Protein AF-A0A1F4SEE2-F1 (afdb_monomer)

Structure (mmCIF, N/CA/C/O backbone):
data_AF-A0A1F4SEE2-F1
#
_entry.id   AF-A0A1F4SEE2-F1
#
loop_
_atom_site.group_PDB
_atom_site.id
_atom_site.type_symbol
_atom_site.label_atom_id
_atom_site.label_alt_id
_atom_site.label_comp_id
_atom_site.label_asym_id
_atom_site.label_entity_id
_atom_site.label_seq_id
_atom_site.pdbx_PDB_ins_code
_atom_site.Cartn_x
_atom_site.Cartn_y
_atom_site.Cartn_z
_atom_site.occupancy
_atom_site.B_iso_or_equiv
_atom_site.auth_seq_id
_atom_site.auth_comp_id
_atom_site.auth_asym_id
_atom_site.auth_atom_id
_atom_site.pdbx_PDB_model_num
ATOM 1 N N . MET A 1 1 ? -10.181 34.507 42.746 1.00 51.28 1 MET A N 1
ATOM 2 C CA . MET A 1 1 ? -10.701 33.173 43.129 1.00 51.28 1 MET A CA 1
ATOM 3 C C . MET A 1 1 ? -12.190 33.157 42.815 1.00 51.28 1 MET A C 1
ATOM 5 O O . MET A 1 1 ? -12.851 34.118 43.182 1.00 51.28 1 MET A O 1
ATOM 9 N N . LYS A 1 2 ? -12.709 32.166 42.073 1.00 59.94 2 LYS A N 1
ATOM 10 C CA . LYS A 1 2 ? -14.164 32.065 41.842 1.00 59.94 2 LYS A CA 1
ATOM 11 C C . LYS A 1 2 ? -14.837 31.676 43.162 1.00 59.94 2 LYS A C 1
ATOM 13 O O . LYS A 1 2 ? -14.404 30.713 43.788 1.00 59.94 2 LYS A O 1
ATOM 18 N N . SER A 1 3 ? -15.834 32.447 43.588 1.00 60.50 3 SER A N 1
ATOM 19 C CA . SER A 1 3 ? -16.627 32.182 44.788 1.00 60.50 3 SER A CA 1
ATOM 20 C C . SER A 1 3 ? -17.433 30.895 44.609 1.00 60.50 3 SER A C 1
ATOM 22 O O . SER A 1 3 ? -18.128 30.717 43.611 1.00 60.50 3 SER A O 1
ATOM 24 N N . ILE A 1 4 ? -17.310 29.983 45.571 1.00 61.31 4 ILE A N 1
ATOM 25 C CA . ILE A 1 4 ? -18.105 28.755 45.637 1.00 61.31 4 ILE A CA 1
ATOM 26 C C . ILE A 1 4 ? -19.463 29.138 46.231 1.00 61.31 4 ILE A C 1
ATOM 28 O O . ILE A 1 4 ? -19.526 29.647 47.349 1.00 61.31 4 ILE A O 1
ATOM 32 N N . ALA A 1 5 ? -20.541 28.953 45.470 1.00 62.66 5 ALA A N 1
ATOM 33 C CA . ALA A 1 5 ? -21.893 29.113 45.990 1.00 62.66 5 ALA A CA 1
ATOM 34 C C . ALA A 1 5 ? -22.206 27.939 46.931 1.00 62.66 5 ALA A C 1
ATOM 36 O O . ALA A 1 5 ? -21.996 26.785 46.572 1.00 62.66 5 ALA A O 1
ATOM 37 N N . ILE A 1 6 ? -22.697 28.245 48.133 1.00 60.56 6 ILE A N 1
ATOM 38 C CA . ILE A 1 6 ? -22.902 27.288 49.238 1.00 60.56 6 ILE A CA 1
ATOM 39 C C . ILE A 1 6 ? -23.986 26.230 48.922 1.00 60.56 6 ILE A C 1
ATOM 41 O O . ILE A 1 6 ? -23.989 25.169 49.536 1.00 60.56 6 ILE A O 1
ATOM 45 N N . ASN A 1 7 ? -24.841 26.467 47.917 1.00 64.00 7 ASN A N 1
ATOM 46 C CA . ASN A 1 7 ? -25.983 25.611 47.569 1.00 64.00 7 ASN A CA 1
ATOM 47 C C . ASN A 1 7 ? -25.935 25.083 46.118 1.00 64.00 7 ASN A C 1
ATOM 49 O O . ASN A 1 7 ? -26.882 25.278 45.357 1.00 64.00 7 ASN A O 1
ATOM 53 N N . ASP A 1 8 ? -24.853 24.416 45.711 1.00 64.56 8 ASP A N 1
ATOM 54 C CA . ASP A 1 8 ? -24.855 23.641 44.460 1.00 64.56 8 ASP A CA 1
ATOM 55 C C . ASP A 1 8 ? -25.526 22.275 44.704 1.00 64.56 8 ASP A C 1
ATOM 57 O O . ASP A 1 8 ? -24.893 21.321 45.152 1.00 64.56 8 ASP A O 1
ATOM 61 N N . LEU A 1 9 ? -26.842 22.204 44.474 1.00 64.06 9 LEU A N 1
ATOM 62 C CA . LEU A 1 9 ? -27.698 21.033 44.733 1.00 64.06 9 LEU A CA 1
ATOM 63 C C . LEU A 1 9 ? -27.454 19.844 43.777 1.00 64.06 9 LEU A C 1
ATOM 65 O O . LEU A 1 9 ? -28.250 18.908 43.746 1.00 64.06 9 LEU A O 1
ATOM 69 N N . GLY A 1 10 ? -26.363 19.847 43.004 1.00 65.56 10 GLY A N 1
ATOM 70 C CA . GLY A 1 10 ? -25.960 18.689 42.203 1.00 65.56 10 GLY A CA 1
ATOM 71 C C . GLY A 1 10 ? -26.885 18.385 41.021 1.00 65.56 10 GLY A C 1
ATOM 72 O O . GLY A 1 10 ? -26.944 17.245 40.570 1.00 65.56 10 GLY A O 1
ATOM 73 N N . GLU A 1 11 ? -27.594 19.385 40.487 1.00 66.94 11 GLU A N 1
ATOM 74 C CA . GLU A 1 11 ? -28.495 19.207 39.333 1.00 66.94 11 GLU A CA 1
ATOM 75 C C . GLU A 1 11 ? -27.758 18.791 38.048 1.00 66.94 11 GLU A C 1
ATOM 77 O O . GLU A 1 11 ? -28.359 18.266 37.110 1.00 66.94 11 GLU A O 1
ATOM 82 N N . LYS A 1 12 ? -26.446 19.043 37.980 1.00 78.88 12 LYS A N 1
ATOM 83 C CA . LYS A 1 12 ? -25.608 18.750 36.817 1.00 78.88 12 LYS A CA 1
ATOM 84 C C . LYS A 1 12 ? -24.707 17.558 37.098 1.00 78.88 12 LYS A C 1
ATOM 86 O O . LYS A 1 12 ? -23.960 17.552 38.071 1.00 78.88 12 LYS A O 1
ATOM 91 N N . TYR A 1 13 ? -24.705 16.600 36.176 1.00 82.69 13 TYR A N 1
ATOM 92 C CA . TYR A 1 13 ? -23.715 15.529 36.175 1.00 82.69 13 TYR A CA 1
ATOM 93 C C . TYR A 1 13 ? -22.311 16.084 35.923 1.00 82.69 13 TYR A C 1
ATOM 95 O O . TYR A 1 13 ? -22.088 16.894 35.016 1.00 82.69 13 TYR A O 1
ATOM 103 N N . LEU A 1 14 ? -21.357 15.608 36.716 1.00 85.31 14 LEU A N 1
ATOM 104 C CA . LEU A 1 14 ? -19.939 15.871 36.534 1.00 85.31 14 LEU A CA 1
ATOM 105 C C . LEU A 1 14 ? -19.421 15.127 35.302 1.00 85.31 14 LEU A C 1
ATOM 107 O O . LEU A 1 14 ? -19.905 14.053 34.940 1.00 85.31 14 LEU A O 1
ATOM 111 N N . THR A 1 15 ? -18.382 15.660 34.661 1.00 82.69 15 THR A N 1
ATOM 112 C CA . THR A 1 15 ? -17.817 15.026 33.457 1.00 82.69 15 THR A C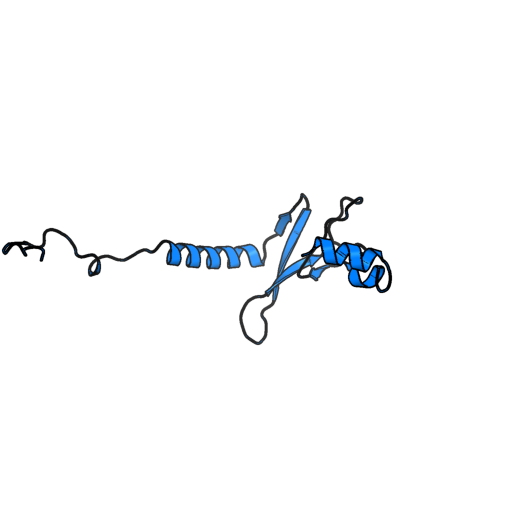A 1
ATOM 113 C C . THR A 1 15 ? -17.217 13.646 33.731 1.00 82.69 15 THR A C 1
ATOM 115 O O . THR A 1 15 ? -17.091 12.830 32.823 1.00 82.69 15 THR A O 1
ATOM 118 N N . GLU A 1 16 ? -16.838 13.395 34.980 1.00 87.62 16 GLU A N 1
ATOM 119 C CA . GLU A 1 16 ? -16.318 12.147 35.528 1.00 87.62 16 GLU A CA 1
ATOM 120 C C . GLU A 1 16 ? -17.405 11.074 35.639 1.00 87.62 16 GLU A C 1
ATOM 122 O O . GLU A 1 16 ? -17.097 9.888 35.576 1.00 87.62 16 GLU A O 1
ATOM 127 N N . GLN A 1 17 ? -18.669 11.484 35.774 1.00 87.75 17 GLN A N 1
ATOM 128 C CA . GLN A 1 17 ? -19.822 10.583 35.858 1.00 87.75 17 GLN A CA 1
ATOM 129 C C . GLN A 1 17 ? -20.317 10.143 34.474 1.00 87.75 17 GLN A C 1
ATOM 131 O O . GLN A 1 17 ? -21.137 9.234 34.368 1.00 87.75 17 GLN A O 1
ATOM 136 N N . CYS A 1 18 ? -19.815 10.767 33.408 1.00 89.06 18 CYS A N 1
ATOM 137 C CA . CYS A 1 18 ? -20.231 10.502 32.038 1.00 89.06 18 CYS A CA 1
ATOM 138 C C . CYS A 1 18 ? -19.177 9.691 31.277 1.00 89.06 18 CYS A C 1
ATOM 140 O O . CYS A 1 18 ? -17.969 9.915 31.398 1.00 89.06 18 CYS A O 1
ATOM 142 N N . GLN A 1 19 ? -19.629 8.791 30.399 1.00 90.81 19 GLN A N 1
ATOM 143 C CA . GLN A 1 19 ? -18.736 8.107 29.468 1.00 90.81 19 GLN A CA 1
ATOM 144 C C . GLN A 1 19 ? -18.161 9.111 28.460 1.00 90.81 19 GLN A C 1
ATOM 146 O O . GLN A 1 19 ? -18.872 9.671 27.626 1.00 90.81 19 GLN A O 1
ATOM 151 N N . LYS A 1 20 ? -16.843 9.310 28.501 1.00 91.00 20 LYS A N 1
ATOM 152 C CA . LYS A 1 20 ? -16.134 10.154 27.535 1.00 91.00 20 LYS A CA 1
ATOM 153 C C . LYS A 1 20 ? -15.942 9.376 26.235 1.00 91.00 20 LYS A C 1
ATOM 155 O O . LYS A 1 20 ? -15.176 8.421 26.196 1.00 91.00 20 LYS A O 1
ATOM 160 N N . ILE A 1 21 ? -16.603 9.802 25.163 1.00 89.69 21 ILE A N 1
ATOM 161 C CA . ILE A 1 21 ? -16.375 9.272 23.814 1.00 89.69 21 ILE A CA 1
ATOM 162 C C . ILE A 1 21 ? -15.466 10.252 23.081 1.00 89.69 21 ILE A C 1
ATOM 164 O O . ILE A 1 21 ? -15.893 11.331 22.675 1.00 89.69 21 ILE A O 1
ATOM 168 N N . LYS A 1 22 ? -14.190 9.898 22.923 1.00 91.88 22 LYS A N 1
ATOM 169 C CA . LYS A 1 22 ? -13.237 10.752 22.209 1.00 91.88 22 LYS A CA 1
ATOM 170 C C . LYS A 1 22 ? -13.253 10.448 20.719 1.00 91.88 22 LYS A C 1
ATOM 172 O O . LYS A 1 22 ? -13.164 9.293 20.304 1.00 91.88 22 LYS A O 1
ATOM 177 N N . VAL A 1 23 ? -13.234 11.503 19.909 1.00 92.50 23 VAL A N 1
ATOM 178 C CA . VAL A 1 23 ? -13.092 11.399 18.448 1.00 92.50 23 VAL A CA 1
ATOM 179 C C . VAL A 1 23 ? -11.819 10.632 18.066 1.00 92.50 23 VAL A C 1
ATOM 181 O O . VAL A 1 23 ? -11.838 9.830 17.138 1.00 92.50 23 VAL A O 1
ATOM 184 N N . SER A 1 24 ? -10.723 10.809 18.809 1.00 91.06 24 SER A N 1
ATOM 185 C CA . SER A 1 24 ? -9.463 10.092 18.576 1.00 91.06 24 SER A CA 1
ATOM 186 C C . SER A 1 24 ? -9.597 8.575 18.747 1.00 91.06 24 SER A C 1
ATOM 188 O O . SER A 1 24 ? -9.137 7.816 17.893 1.00 91.06 24 SER A O 1
ATOM 190 N N . GLU A 1 25 ? -10.259 8.132 19.816 1.00 88.81 25 GLU A N 1
ATOM 191 C CA . GLU A 1 25 ? -10.518 6.716 20.097 1.00 88.81 25 GLU A CA 1
ATOM 192 C C . GLU A 1 25 ? -11.457 6.117 19.040 1.00 88.81 25 GLU A C 1
ATOM 194 O O . GLU A 1 25 ? -11.215 5.017 18.534 1.00 88.81 25 GLU A O 1
ATOM 199 N N . PHE A 1 26 ? -12.468 6.879 18.616 1.00 89.38 26 PHE A N 1
ATOM 200 C CA . PHE A 1 26 ? -13.367 6.487 17.534 1.00 89.38 26 PHE A CA 1
ATOM 201 C C . PHE A 1 26 ? -12.637 6.328 16.188 1.00 89.38 26 PHE 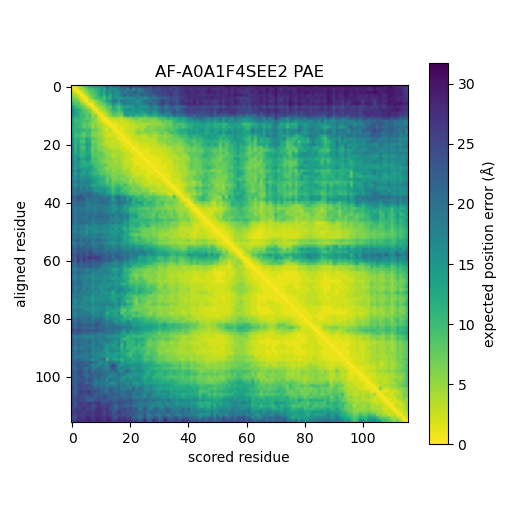A C 1
ATOM 203 O O . PHE A 1 26 ? -12.763 5.289 15.538 1.00 89.38 26 PHE A O 1
ATOM 210 N N . ILE A 1 27 ? -11.804 7.300 15.794 1.00 91.44 27 ILE A N 1
ATOM 211 C CA . ILE A 1 27 ? -10.991 7.232 14.567 1.00 91.44 27 ILE A CA 1
ATOM 212 C C . ILE A 1 27 ? -10.036 6.033 14.607 1.00 91.44 27 ILE A C 1
ATOM 214 O O . ILE A 1 27 ? -9.873 5.344 13.599 1.00 91.44 27 ILE A O 1
ATOM 218 N N . ALA A 1 28 ? -9.398 5.764 15.749 1.00 85.00 28 ALA A N 1
ATOM 219 C CA . ALA A 1 28 ? -8.500 4.621 15.896 1.00 85.00 28 ALA A CA 1
ATOM 220 C C . ALA A 1 28 ? -9.242 3.286 15.714 1.00 85.00 28 ALA A C 1
ATOM 222 O O . ALA A 1 28 ? -8.772 2.409 14.983 1.00 85.00 28 ALA A O 1
ATOM 223 N N . LYS A 1 29 ? -10.434 3.157 16.312 1.00 86.12 29 LYS A N 1
ATOM 224 C CA . LYS A 1 29 ? -11.297 1.979 16.159 1.00 86.12 29 LYS A CA 1
ATOM 225 C C . LYS A 1 29 ? -11.720 1.778 14.701 1.00 86.12 29 LYS A C 1
ATOM 227 O O . LYS A 1 29 ? -11.545 0.680 14.170 1.00 86.12 29 LYS A O 1
ATOM 232 N N . LEU A 1 30 ? -12.173 2.842 14.033 1.00 85.19 30 LEU A N 1
ATOM 233 C CA . LEU A 1 30 ? -12.549 2.806 12.617 1.00 85.19 30 LEU A CA 1
ATOM 234 C C . LEU A 1 30 ? -11.381 2.414 11.713 1.00 85.19 30 LEU A C 1
ATOM 236 O O . LEU A 1 30 ? -11.546 1.566 10.840 1.00 85.19 30 LEU A O 1
ATOM 240 N N . LYS A 1 31 ? -10.186 2.978 11.929 1.00 84.50 31 LYS A N 1
ATOM 241 C CA . LYS A 1 31 ? -8.990 2.612 11.155 1.00 84.50 31 LYS A CA 1
ATOM 242 C C . LYS A 1 31 ? -8.706 1.117 11.243 1.00 84.50 31 LYS A C 1
ATOM 244 O O . LYS A 1 31 ? -8.428 0.505 10.218 1.00 84.50 31 LYS A O 1
ATOM 249 N N . ASN A 1 32 ? -8.802 0.523 12.432 1.00 80.12 32 ASN A N 1
ATOM 250 C CA . ASN A 1 32 ? -8.564 -0.909 12.619 1.00 80.12 32 ASN A CA 1
ATOM 251 C C . ASN A 1 32 ? -9.627 -1.776 11.927 1.00 80.12 32 ASN A C 1
ATOM 253 O O . ASN A 1 32 ? -9.270 -2.763 11.284 1.00 80.12 32 ASN A O 1
ATOM 257 N N . GLN A 1 33 ? -10.902 -1.382 12.002 1.00 82.25 33 GLN A N 1
ATOM 258 C CA . GLN A 1 33 ? -11.995 -2.065 11.301 1.00 82.25 33 GLN A CA 1
ATOM 259 C C . GLN A 1 33 ? -11.858 -1.957 9.777 1.00 82.25 33 GLN A C 1
ATOM 261 O O . GLN A 1 33 ? -11.981 -2.948 9.070 1.00 82.25 33 GLN A O 1
ATOM 266 N N . LEU A 1 34 ? -11.534 -0.779 9.245 1.00 82.12 34 LEU A N 1
ATOM 267 C CA . LEU A 1 34 ? -11.310 -0.614 7.808 1.00 82.12 34 LEU A CA 1
ATOM 268 C C . LEU A 1 34 ? -10.084 -1.401 7.339 1.00 82.12 34 LEU A C 1
ATOM 270 O O . LEU A 1 34 ? -10.108 -2.003 6.268 1.00 82.12 34 LEU A O 1
ATOM 274 N N . LYS A 1 35 ? -9.023 -1.460 8.154 1.00 77.12 35 LYS A N 1
ATOM 275 C CA . LYS A 1 35 ? -7.822 -2.235 7.833 1.00 77.12 35 LYS A CA 1
ATOM 276 C C . LYS A 1 35 ? -8.154 -3.715 7.638 1.00 77.12 35 LYS A C 1
ATOM 278 O O . LYS A 1 35 ? -7.641 -4.307 6.693 1.00 77.12 35 LYS A O 1
ATOM 283 N N . SER A 1 36 ? -9.028 -4.291 8.476 1.00 70.69 36 SER A N 1
ATOM 284 C CA . SER A 1 36 ? -9.440 -5.695 8.346 1.00 70.69 36 SER A CA 1
ATOM 285 C C . SER A 1 36 ? -10.200 -5.976 7.051 1.00 70.69 36 SER A C 1
ATOM 287 O O . SER A 1 36 ? -9.925 -6.982 6.401 1.00 70.69 36 SER A O 1
ATOM 289 N N . VAL A 1 37 ? -11.079 -5.060 6.639 1.00 76.94 37 VAL A N 1
ATOM 290 C CA . VAL A 1 37 ? -11.857 -5.169 5.396 1.00 76.94 37 VAL A CA 1
ATOM 291 C C . VAL A 1 37 ? -10.964 -5.044 4.159 1.00 76.94 37 VAL A C 1
ATOM 293 O O . VAL A 1 37 ? -11.095 -5.818 3.213 1.00 76.94 37 VAL A O 1
ATOM 296 N N . ILE A 1 38 ? -10.006 -4.112 4.169 1.00 79.25 38 ILE A N 1
ATOM 297 C CA . ILE A 1 38 ? -9.145 -3.867 3.003 1.00 79.25 38 ILE A CA 1
ATOM 298 C C . ILE A 1 38 ? -8.210 -5.060 2.726 1.00 79.25 38 ILE A C 1
ATOM 300 O O . ILE A 1 38 ? -7.856 -5.300 1.571 1.00 79.25 38 ILE A O 1
ATOM 304 N N . PHE A 1 39 ? -7.827 -5.835 3.749 1.00 70.38 39 PHE A N 1
ATOM 305 C CA . PHE A 1 39 ? -6.777 -6.861 3.662 1.00 70.38 39 PHE A CA 1
ATOM 306 C C . PHE A 1 39 ? -6.971 -7.969 2.620 1.00 70.38 39 PHE A C 1
ATOM 308 O O . PHE A 1 39 ? -5.970 -8.596 2.277 1.00 70.38 39 PHE A O 1
ATOM 315 N N . ASN A 1 40 ? -8.196 -8.202 2.142 1.00 66.00 40 ASN A N 1
ATOM 316 C CA . ASN A 1 40 ? -8.516 -9.178 1.092 1.00 66.00 40 ASN A CA 1
ATOM 317 C C . ASN A 1 40 ? -9.428 -8.580 0.009 1.00 66.00 40 ASN A C 1
ATOM 319 O O . ASN A 1 40 ? -10.108 -9.307 -0.712 1.00 66.00 40 ASN A O 1
ATOM 323 N N . SER A 1 41 ? -9.484 -7.252 -0.068 1.00 75.25 41 SER A N 1
ATOM 324 C CA . SER A 1 41 ? -10.323 -6.563 -1.040 1.00 75.25 41 SER A CA 1
ATOM 325 C C . SER A 1 41 ? -9.625 -6.444 -2.390 1.00 75.25 41 SER A C 1
ATOM 327 O O . SER A 1 41 ? -8.401 -6.289 -2.489 1.00 75.25 41 SER A O 1
ATOM 329 N N . GLU A 1 42 ? -10.432 -6.495 -3.439 1.00 80.12 42 GLU A N 1
ATOM 330 C CA . GLU A 1 42 ? -10.037 -6.024 -4.752 1.00 80.12 42 GLU A CA 1
ATOM 331 C C . GLU A 1 42 ? -10.397 -4.540 -4.848 1.00 80.12 42 GLU A C 1
ATOM 333 O O . GLU A 1 42 ? -11.552 -4.152 -4.667 1.00 80.12 42 GLU A O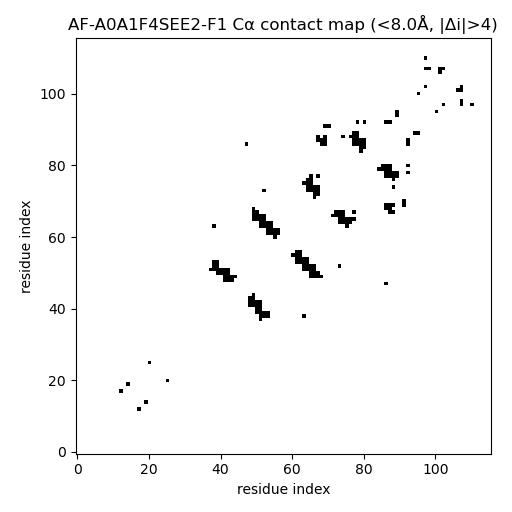 1
ATOM 338 N N . ILE A 1 43 ? -9.392 -3.696 -5.069 1.00 83.94 43 ILE A N 1
ATOM 339 C CA . ILE A 1 43 ? -9.566 -2.246 -5.128 1.00 83.94 43 ILE A CA 1
ATOM 340 C C . ILE A 1 43 ? -9.452 -1.767 -6.570 1.00 83.94 43 ILE A C 1
ATOM 342 O O . ILE A 1 43 ? -8.561 -2.184 -7.312 1.00 83.94 43 ILE A O 1
ATOM 346 N N . LYS A 1 44 ? -10.325 -0.837 -6.963 1.00 83.38 44 LYS A N 1
ATOM 347 C CA . LYS A 1 44 ? -10.167 -0.106 -8.222 1.00 83.38 44 LYS A CA 1
ATOM 348 C C . LYS A 1 44 ? -9.232 1.076 -8.003 1.00 83.38 44 LYS A C 1
ATOM 350 O O . LYS A 1 44 ? -9.552 1.994 -7.253 1.00 83.38 44 LYS A O 1
ATOM 355 N N . LEU A 1 45 ? -8.091 1.070 -8.680 1.00 78.12 45 LEU A N 1
ATOM 356 C CA . LEU A 1 45 ? -7.107 2.145 -8.644 1.00 78.12 45 LEU A CA 1
ATOM 357 C C . LEU A 1 45 ? -6.732 2.543 -10.071 1.00 78.12 45 LEU A C 1
ATOM 359 O O . LEU A 1 45 ? -6.264 1.717 -10.850 1.00 78.12 45 LEU A O 1
ATOM 363 N N . LEU A 1 46 ? -6.922 3.823 -10.411 1.00 80.19 46 LEU A N 1
ATOM 364 C CA . LEU A 1 46 ? -6.611 4.372 -11.742 1.00 80.19 46 LEU A CA 1
ATOM 365 C C . LEU A 1 46 ? -7.296 3.610 -12.896 1.00 80.19 46 LEU A C 1
ATOM 367 O O . LEU A 1 46 ? -6.724 3.487 -13.976 1.00 80.19 46 LEU A O 1
ATOM 371 N N . GLY A 1 47 ? -8.497 3.075 -12.652 1.00 83.06 47 GLY A N 1
ATOM 372 C CA . GLY A 1 47 ? -9.247 2.255 -13.611 1.00 83.06 47 GLY A CA 1
ATOM 373 C C . GLY A 1 47 ? -8.869 0.769 -13.629 1.00 83.06 47 GLY A C 1
ATOM 374 O O . GLY A 1 47 ? -9.535 -0.008 -14.304 1.00 83.06 47 GLY A O 1
ATOM 375 N N . PHE A 1 48 ? -7.862 0.346 -12.861 1.00 85.56 48 PHE A N 1
ATOM 376 C CA . PHE A 1 48 ? -7.429 -1.04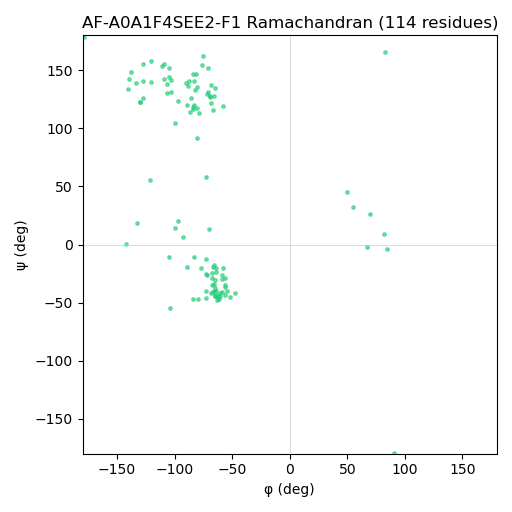9 -12.785 1.00 85.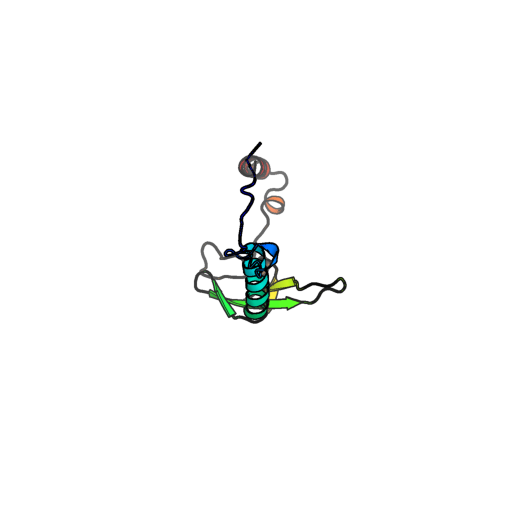56 48 PHE A CA 1
ATOM 377 C C . PHE A 1 48 ? -7.923 -1.723 -11.513 1.00 85.56 48 PHE A C 1
ATOM 379 O O . PHE A 1 48 ? -7.901 -1.128 -10.438 1.00 85.56 48 PHE A O 1
ATOM 386 N N . SER A 1 49 ? -8.311 -2.987 -11.640 1.00 87.75 49 SER A N 1
ATOM 387 C CA . SER A 1 49 ? -8.630 -3.849 -10.508 1.00 87.75 49 SER A CA 1
ATOM 388 C C . SER A 1 49 ? -7.341 -4.439 -9.937 1.00 87.75 49 SER A C 1
ATOM 390 O O . SER A 1 49 ? -6.566 -5.065 -10.663 1.00 87.75 49 SER A O 1
ATOM 392 N N . ILE A 1 50 ? -7.058 -4.169 -8.664 1.00 90.62 50 ILE A N 1
ATOM 393 C CA . ILE A 1 50 ? -5.817 -4.574 -8.002 1.00 90.62 50 ILE A CA 1
ATOM 394 C C . ILE A 1 50 ? -6.164 -5.305 -6.721 1.00 90.62 50 ILE A C 1
ATOM 396 O O . ILE A 1 50 ? -6.842 -4.779 -5.840 1.00 90.62 50 ILE A O 1
ATOM 400 N N . LYS A 1 51 ? -5.625 -6.510 -6.588 1.00 90.56 51 LYS A N 1
ATOM 401 C CA . LYS A 1 51 ? -5.785 -7.303 -5.381 1.00 90.56 51 LYS A CA 1
ATOM 402 C C . LYS A 1 51 ? -4.775 -6.883 -4.322 1.00 90.56 51 LYS A C 1
ATOM 404 O O . LYS A 1 51 ? -3.578 -6.734 -4.594 1.00 90.56 51 LYS A O 1
ATOM 409 N N . VAL A 1 52 ? -5.267 -6.706 -3.103 1.00 90.44 52 VAL A N 1
ATOM 410 C CA . VAL A 1 52 ? -4.445 -6.443 -1.926 1.00 90.44 52 VAL A CA 1
ATOM 411 C C . VAL A 1 52 ? -4.346 -7.727 -1.119 1.00 90.44 52 VAL A C 1
ATOM 413 O O . VAL A 1 52 ? -5.346 -8.390 -0.862 1.00 90.44 52 VAL A O 1
ATOM 416 N N . VAL A 1 53 ? -3.126 -8.090 -0.739 1.00 89.69 53 VAL A N 1
ATOM 417 C CA . VAL A 1 53 ? -2.843 -9.277 0.068 1.00 89.69 53 VAL A CA 1
ATOM 418 C C . VAL A 1 53 ? -2.014 -8.891 1.279 1.00 89.69 53 VAL A C 1
ATOM 420 O O . VAL A 1 53 ? -1.290 -7.893 1.274 1.00 89.69 53 VAL A O 1
ATOM 423 N N . ASN A 1 54 ? -2.093 -9.695 2.330 1.00 86.06 54 ASN A N 1
ATOM 424 C CA . ASN A 1 54 ? -1.334 -9.471 3.548 1.00 86.06 54 ASN A CA 1
ATOM 425 C C . ASN A 1 54 ? -0.407 -10.646 3.863 1.00 86.06 54 ASN A C 1
ATOM 427 O O . ASN A 1 54 ? -0.589 -11.763 3.382 1.00 86.06 54 ASN A O 1
ATOM 431 N N . THR A 1 55 ? 0.623 -10.356 4.647 1.00 86.19 55 THR A N 1
ATOM 432 C CA . THR A 1 55 ? 1.485 -11.360 5.270 1.00 86.19 55 THR A CA 1
ATOM 433 C C . THR A 1 55 ? 1.680 -11.001 6.730 1.00 86.19 55 THR A C 1
ATOM 435 O O . THR A 1 55 ? 1.904 -9.824 7.041 1.00 86.19 55 THR A O 1
ATOM 438 N N . GLU A 1 56 ? 1.651 -12.004 7.596 1.00 81.94 56 GLU A N 1
ATOM 439 C CA . GLU A 1 56 ? 1.973 -11.877 9.016 1.00 81.94 56 GLU A CA 1
ATOM 440 C C . GLU A 1 56 ? 3.493 -12.034 9.192 1.00 81.94 56 GLU A C 1
ATOM 442 O O . GLU A 1 56 ? 4.039 -13.082 8.847 1.00 81.94 56 GLU A O 1
ATOM 447 N N . PRO A 1 57 ? 4.225 -10.986 9.617 1.00 80.56 57 PRO A N 1
ATOM 448 C CA . PRO A 1 57 ? 5.649 -11.089 9.914 1.00 80.56 57 PRO A CA 1
ATOM 449 C C . PRO A 1 57 ? 5.885 -11.789 11.258 1.00 80.56 57 PRO A C 1
ATOM 451 O O . PRO A 1 57 ? 5.077 -11.667 12.176 1.00 80.56 57 PRO A O 1
ATOM 454 N N . ASN A 1 58 ? 7.057 -12.411 11.417 1.00 76.38 58 ASN A N 1
ATOM 455 C CA . ASN A 1 58 ? 7.435 -13.135 12.641 1.00 76.38 58 ASN A CA 1
ATOM 456 C C . ASN A 1 58 ? 7.435 -12.269 13.919 1.00 76.38 58 ASN A C 1
ATOM 458 O O . ASN A 1 58 ? 7.237 -12.794 15.006 1.00 76.38 58 ASN A O 1
ATOM 462 N N . TYR A 1 59 ? 7.631 -10.951 13.800 1.00 77.62 59 TYR A N 1
ATOM 463 C CA . TYR A 1 59 ? 7.662 -10.007 14.931 1.00 77.62 59 TYR A CA 1
ATOM 464 C C . TYR A 1 59 ? 6.321 -9.287 15.166 1.00 77.62 59 TYR A C 1
ATOM 466 O O . TYR A 1 59 ? 6.278 -8.224 15.781 1.00 77.62 59 TYR A O 1
ATOM 474 N N . GLY A 1 60 ? 5.222 -9.851 14.661 1.00 73.69 60 GLY A N 1
ATOM 475 C CA . GLY A 1 60 ? 3.883 -9.294 14.809 1.00 73.69 60 GLY A CA 1
ATOM 476 C C . GLY A 1 60 ? 3.540 -8.200 13.793 1.00 73.69 60 GLY A C 1
ATOM 477 O O . GLY A 1 60 ? 4.381 -7.652 13.075 1.00 73.69 60 GLY A O 1
ATOM 478 N N . GLY A 1 61 ? 2.244 -7.894 13.717 1.00 77.31 61 GLY A N 1
ATOM 479 C CA . GLY A 1 61 ? 1.671 -6.956 12.753 1.00 77.31 61 GLY A CA 1
ATOM 480 C C . GLY A 1 61 ? 1.224 -7.615 11.444 1.00 77.31 61 GLY A C 1
ATOM 481 O O . GLY A 1 61 ? 1.315 -8.822 11.254 1.00 77.31 61 GLY A O 1
ATOM 482 N N . LYS A 1 62 ? 0.696 -6.804 10.524 1.00 79.31 62 LYS A N 1
ATOM 483 C CA . LYS A 1 62 ? 0.272 -7.245 9.186 1.00 79.31 62 LYS A CA 1
ATOM 484 C C . LYS A 1 62 ? 0.879 -6.322 8.149 1.00 79.31 62 LYS A C 1
ATOM 486 O O . LYS A 1 62 ? 0.659 -5.108 8.199 1.00 79.31 62 LYS A O 1
ATOM 491 N N . ARG A 1 63 ? 1.639 -6.887 7.210 1.00 85.75 63 ARG A N 1
ATOM 492 C CA . ARG A 1 63 ? 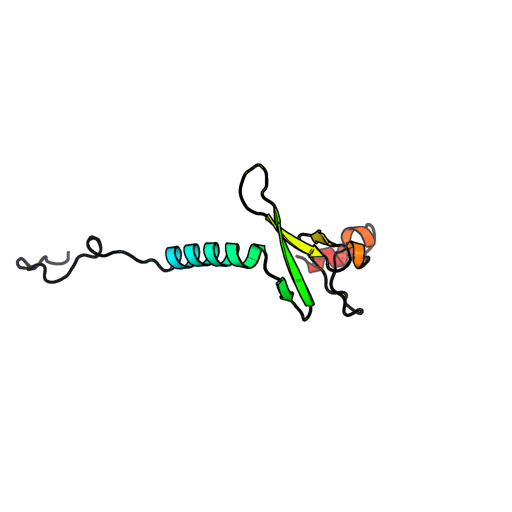2.218 -6.131 6.098 1.00 85.75 63 ARG A CA 1
ATOM 493 C C . ARG A 1 63 ? 1.335 -6.278 4.869 1.00 85.75 63 ARG A C 1
ATOM 495 O O . ARG A 1 63 ? 1.050 -7.395 4.449 1.00 85.75 63 ARG A O 1
ATOM 502 N N . MET A 1 64 ? 0.898 -5.145 4.330 1.00 87.44 64 MET A N 1
ATOM 503 C CA . MET A 1 64 ? 0.070 -5.085 3.127 1.00 87.44 64 MET A CA 1
ATOM 504 C C . MET A 1 64 ? 0.945 -5.054 1.882 1.00 87.44 64 MET A C 1
ATOM 506 O O . MET A 1 64 ? 1.977 -4.381 1.848 1.00 87.44 64 MET A O 1
ATOM 510 N N . TRP A 1 65 ? 0.495 -5.762 0.857 1.00 91.25 65 TRP A N 1
ATOM 511 C CA . TRP A 1 65 ? 1.138 -5.848 -0.439 1.00 91.25 65 TRP A CA 1
ATOM 512 C C . TRP A 1 65 ? 0.089 -5.760 -1.537 1.00 91.25 65 TRP A C 1
ATOM 514 O O . TRP A 1 65 ? -1.023 -6.261 -1.388 1.00 91.25 65 TRP A O 1
ATOM 524 N N . PHE A 1 66 ? 0.473 -5.201 -2.674 1.00 93.06 66 PHE A N 1
ATOM 525 C CA . PHE A 1 66 ? -0.272 -5.380 -3.909 1.00 93.06 66 PHE A CA 1
ATOM 526 C C . PHE A 1 66 ? 0.137 -6.691 -4.570 1.00 93.06 66 PHE A C 1
ATOM 528 O O . PHE A 1 66 ? 1.323 -7.035 -4.606 1.00 93.06 66 PHE A O 1
ATOM 535 N N . GLU A 1 67 ? -0.827 -7.402 -5.136 1.00 93.38 67 GLU A N 1
ATOM 536 C CA . GLU A 1 67 ? -0.566 -8.483 -6.077 1.00 93.38 67 GLU A CA 1
ATOM 537 C C . GLU A 1 67 ? -0.376 -7.870 -7.472 1.00 93.38 67 GLU A C 1
ATOM 539 O O . GLU A 1 67 ? -1.252 -7.179 -7.990 1.00 93.38 67 GLU A O 1
ATOM 544 N N . CYS A 1 68 ? 0.802 -8.043 -8.077 1.00 94.50 68 CYS A N 1
ATOM 545 C CA . CYS A 1 68 ? 1.065 -7.479 -9.399 1.00 94.50 68 CYS A CA 1
ATOM 546 C C . CYS A 1 68 ? 0.216 -8.196 -10.463 1.00 94.50 68 CYS A C 1
ATOM 548 O O . CYS A 1 68 ? 0.442 -9.387 -10.675 1.00 94.50 68 CYS A O 1
ATOM 550 N N . PRO A 1 69 ? -0.646 -7.498 -11.227 1.00 92.81 69 PRO A N 1
ATOM 551 C CA . PRO A 1 69 ? -1.562 -8.151 -12.170 1.00 92.81 69 PRO A CA 1
ATOM 552 C C . PRO A 1 69 ? -0.843 -8.834 -13.341 1.00 92.81 69 PRO A C 1
ATOM 554 O O . PRO A 1 69 ? -1.398 -9.710 -13.987 1.00 92.81 69 PRO A O 1
ATOM 557 N N . LEU A 1 70 ? 0.413 -8.459 -13.609 1.00 94.38 70 LEU A N 1
ATOM 558 C CA . LEU A 1 70 ? 1.213 -9.039 -14.692 1.00 94.38 70 LEU A CA 1
ATOM 559 C C . LEU A 1 70 ? 2.019 -10.280 -14.282 1.00 94.38 70 LEU A C 1
ATOM 561 O O . LEU A 1 70 ? 2.485 -11.001 -15.154 1.00 94.38 70 LEU A O 1
ATOM 565 N N . CYS A 1 71 ? 2.267 -10.506 -12.988 1.00 95.00 71 CYS A N 1
ATOM 566 C CA . CYS A 1 71 ? 3.119 -11.626 -12.554 1.00 95.00 71 CYS A CA 1
ATOM 567 C C . CYS A 1 71 ? 2.666 -12.338 -11.277 1.00 95.00 71 CYS A C 1
ATOM 569 O O . CYS A 1 71 ? 3.381 -13.219 -10.808 1.00 95.00 71 CYS A O 1
ATOM 571 N N . GLY A 1 72 ? 1.555 -11.925 -10.663 1.00 93.31 72 GLY A N 1
ATOM 572 C CA . GLY A 1 72 ? 1.010 -12.499 -9.427 1.00 93.31 72 GLY A CA 1
ATOM 573 C C . GLY A 1 72 ? 1.867 -12.283 -8.173 1.00 93.31 72 GLY A C 1
ATOM 574 O O . GLY A 1 72 ? 1.500 -12.691 -7.076 1.00 93.31 72 GLY A O 1
ATOM 575 N N . ARG A 1 73 ? 3.043 -11.650 -8.285 1.00 94.56 73 ARG A N 1
ATOM 576 C CA . ARG A 1 73 ? 3.958 -11.488 -7.145 1.00 94.56 73 ARG A CA 1
ATOM 577 C C . ARG A 1 73 ? 3.546 -10.318 -6.256 1.00 94.56 73 ARG A C 1
ATOM 579 O O . ARG A 1 73 ? 3.126 -9.270 -6.748 1.00 94.56 73 ARG A O 1
ATOM 586 N N . ARG A 1 74 ? 3.789 -10.465 -4.952 1.00 94.69 74 ARG A N 1
ATOM 587 C CA . ARG A 1 74 ? 3.575 -9.427 -3.931 1.00 94.69 74 ARG A CA 1
ATOM 588 C C . ARG A 1 74 ? 4.580 -8.287 -4.087 1.00 94.69 74 ARG A C 1
ATOM 590 O O . ARG A 1 74 ? 5.787 -8.530 -4.154 1.00 94.69 74 ARG A O 1
ATOM 597 N N . LYS A 1 75 ? 4.102 -7.044 -4.150 1.00 95.44 75 LYS A N 1
ATOM 598 C CA . LYS A 1 75 ? 4.920 -5.833 -4.304 1.00 95.44 75 LYS A CA 1
ATOM 599 C C . LYS A 1 75 ? 4.379 -4.711 -3.424 1.00 95.44 75 LYS A C 1
ATOM 601 O O . LYS A 1 75 ? 3.175 -4.555 -3.278 1.00 95.44 75 LYS A O 1
ATOM 606 N N . GLY A 1 76 ? 5.275 -3.918 -2.837 1.00 92.94 76 GLY A N 1
ATOM 607 C CA . GLY A 1 76 ? 4.880 -2.751 -2.035 1.00 92.94 76 GLY A CA 1
ATOM 608 C C . GLY A 1 76 ? 4.453 -1.553 -2.886 1.00 92.94 76 GLY A C 1
ATOM 609 O O . GLY A 1 76 ? 3.759 -0.673 -2.398 1.00 92.94 76 GLY A O 1
ATOM 610 N N . VAL A 1 77 ? 4.863 -1.527 -4.158 1.00 93.12 77 VAL A N 1
ATOM 611 C CA . VAL A 1 77 ? 4.581 -0.445 -5.107 1.00 93.12 77 VAL A CA 1
ATOM 612 C C . VAL A 1 77 ? 4.273 -1.049 -6.475 1.00 93.12 77 VAL A C 1
ATOM 614 O O . VAL A 1 77 ? 5.000 -1.931 -6.951 1.00 93.12 77 VAL A O 1
ATOM 617 N N . LEU A 1 78 ? 3.210 -0.556 -7.107 1.00 94.56 78 LEU A N 1
ATOM 618 C CA . LEU A 1 78 ? 2.909 -0.753 -8.522 1.00 94.56 78 LEU A CA 1
ATOM 619 C C . LEU A 1 78 ? 3.079 0.576 -9.260 1.00 94.56 78 LEU A C 1
ATOM 621 O O . LEU A 1 78 ? 2.939 1.645 -8.673 1.00 94.56 78 LEU A O 1
ATOM 625 N N . TYR A 1 79 ? 3.383 0.498 -10.548 1.00 94.38 79 TYR A N 1
ATOM 626 C CA . TYR A 1 79 ? 3.596 1.647 -11.418 1.00 94.38 79 TYR A CA 1
ATOM 627 C C . TYR A 1 79 ? 2.587 1.590 -12.560 1.00 94.38 79 TYR A C 1
ATOM 629 O O . TYR A 1 79 ? 2.340 0.512 -13.102 1.00 94.38 79 TYR A O 1
ATOM 637 N N . LYS A 1 80 ? 2.026 2.740 -12.939 1.00 93.75 80 LYS A N 1
ATOM 638 C CA . LYS A 1 80 ? 1.304 2.896 -14.204 1.00 93.75 80 LYS A CA 1
ATOM 639 C C . LYS A 1 80 ? 2.331 3.233 -15.279 1.00 93.75 80 LYS A C 1
ATOM 641 O O . LYS A 1 80 ? 3.132 4.149 -15.100 1.00 93.75 80 LYS A O 1
ATOM 646 N N . HIS A 1 81 ? 2.352 2.470 -16.363 1.00 92.69 81 HIS A N 1
ATOM 647 C CA . HIS A 1 81 ? 3.259 2.740 -17.468 1.00 92.69 81 HIS A CA 1
ATOM 648 C C . HIS A 1 81 ? 2.833 4.054 -18.163 1.00 92.69 81 HIS A C 1
ATOM 650 O O . HIS A 1 81 ? 1.639 4.275 -18.349 1.00 92.69 81 HIS A O 1
ATOM 656 N N . PRO A 1 82 ? 3.774 4.946 -18.534 1.00 88.56 82 PRO A N 1
ATOM 657 C CA . PRO A 1 82 ? 3.438 6.288 -19.029 1.00 88.56 82 PRO A CA 1
ATOM 658 C C . PRO A 1 82 ? 2.735 6.280 -20.390 1.00 88.56 82 PRO A C 1
ATOM 660 O O . PRO A 1 82 ? 1.882 7.117 -20.643 1.00 88.56 82 PRO A O 1
ATOM 663 N N . ILE A 1 83 ? 3.107 5.333 -21.256 1.00 89.38 83 ILE A N 1
ATOM 664 C CA . ILE A 1 83 ? 2.574 5.226 -22.625 1.00 89.38 83 ILE A CA 1
ATOM 665 C C . ILE A 1 83 ? 1.549 4.089 -22.741 1.00 89.38 83 ILE A C 1
ATOM 667 O O . ILE A 1 83 ? 0.423 4.284 -23.173 1.00 89.38 83 ILE A O 1
ATOM 671 N N . LYS A 1 84 ? 1.937 2.871 -22.351 1.00 85.75 84 LYS A N 1
ATOM 672 C CA . LYS A 1 84 ? 1.050 1.705 -22.316 1.00 85.75 84 LYS A CA 1
ATOM 673 C C . LYS A 1 84 ? 0.046 1.871 -21.175 1.00 85.75 84 LYS A C 1
ATOM 675 O O . LYS A 1 84 ? 0.466 2.091 -20.045 1.00 85.75 84 LYS A O 1
ATOM 680 N N . GLU A 1 85 ? -1.243 1.667 -21.426 1.00 87.94 85 GLU A N 1
ATOM 681 C CA . GLU A 1 85 ? -2.293 1.642 -20.393 1.00 87.94 85 GLU A CA 1
ATOM 682 C C . GLU A 1 85 ? -2.224 0.366 -19.538 1.00 87.94 85 GLU A C 1
ATOM 684 O O . GLU A 1 85 ? -3.140 -0.447 -19.478 1.00 87.94 85 GLU A O 1
ATOM 689 N N . LYS A 1 86 ? -1.078 0.142 -18.899 1.00 90.69 86 LYS A N 1
ATOM 690 C CA . LYS A 1 86 ? -0.809 -1.031 -18.073 1.00 90.69 86 LYS A CA 1
ATOM 691 C C . LYS A 1 86 ? -0.327 -0.590 -16.706 1.00 90.69 86 LYS A C 1
ATOM 693 O O . LYS A 1 86 ? 0.494 0.321 -16.587 1.00 90.69 86 LYS A O 1
ATOM 698 N N . ILE A 1 87 ? -0.787 -1.296 -15.683 1.00 94.69 87 ILE A N 1
ATOM 699 C CA . ILE A 1 87 ? -0.262 -1.198 -14.326 1.00 94.69 87 ILE A CA 1
ATOM 700 C C . ILE A 1 87 ? 0.504 -2.475 -13.985 1.00 94.69 87 ILE A C 1
ATOM 702 O O . ILE A 1 87 ? 0.130 -3.573 -14.397 1.00 94.69 87 ILE A O 1
ATOM 706 N N . GLY A 1 88 ? 1.607 -2.353 -13.259 1.00 95.25 88 GLY A N 1
ATOM 707 C CA . GLY A 1 88 ? 2.415 -3.514 -12.920 1.00 95.25 88 GLY A CA 1
ATOM 708 C C . GLY A 1 88 ? 3.622 -3.186 -12.063 1.00 95.25 88 GLY A C 1
ATOM 709 O O . GLY A 1 88 ? 3.883 -2.039 -11.706 1.00 95.25 88 GLY A O 1
ATOM 710 N N . CYS A 1 89 ? 4.376 -4.218 -11.702 1.00 96.19 89 CYS A N 1
ATOM 711 C CA . CYS A 1 89 ? 5.597 -4.029 -10.935 1.00 96.19 89 CYS A CA 1
ATOM 712 C C . CYS A 1 89 ? 6.737 -3.489 -11.806 1.00 96.19 89 CYS A C 1
ATOM 714 O O . CYS A 1 89 ? 6.733 -3.640 -13.029 1.00 96.19 89 CYS A O 1
ATOM 716 N N . ARG A 1 90 ? 7.771 -2.945 -11.149 1.00 95.62 90 ARG A N 1
ATOM 717 C CA . ARG A 1 90 ? 8.976 -2.405 -11.799 1.00 95.62 90 ARG A CA 1
ATOM 718 C C . ARG A 1 90 ? 9.572 -3.350 -12.851 1.00 95.62 90 ARG A C 1
ATOM 720 O O . ARG A 1 90 ? 9.979 -2.903 -13.912 1.00 95.62 90 ARG A O 1
ATOM 727 N N . GLN A 1 91 ? 9.622 -4.648 -12.549 1.00 95.19 91 GLN A N 1
ATOM 728 C CA . GLN A 1 91 ? 10.214 -5.657 -13.434 1.00 95.19 91 GLN A CA 1
ATOM 729 C C . GLN A 1 91 ? 9.322 -5.933 -14.651 1.00 95.19 91 GLN A C 1
ATOM 731 O O . GLN A 1 91 ? 9.815 -5.932 -15.770 1.00 95.19 91 GLN A O 1
ATOM 736 N N . CYS A 1 92 ? 8.012 -6.103 -14.451 1.00 95.81 92 CYS A N 1
ATOM 737 C CA . CYS A 1 92 ? 7.068 -6.366 -15.544 1.00 95.81 92 CYS A CA 1
ATOM 738 C C 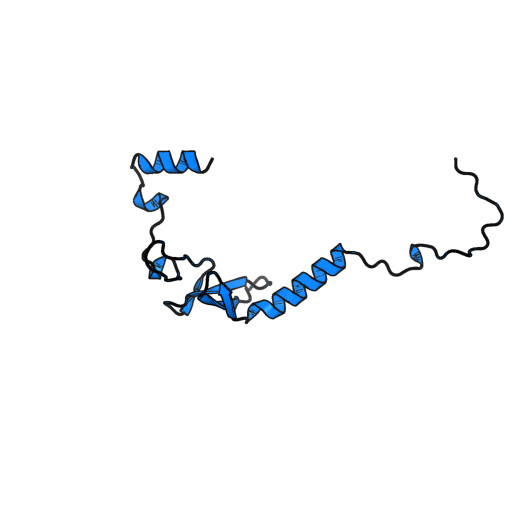. CYS A 1 92 ? 6.946 -5.194 -16.518 1.00 95.81 92 CYS A C 1
ATOM 740 O O . CYS A 1 92 ? 6.677 -5.397 -17.696 1.00 95.81 92 CYS A O 1
ATOM 742 N N . LEU A 1 93 ? 7.135 -3.972 -16.022 1.00 95.25 93 LEU A N 1
ATOM 743 C CA . LEU A 1 93 ? 7.132 -2.765 -16.842 1.00 95.25 93 LEU A CA 1
ATOM 744 C C . LEU A 1 93 ? 8.530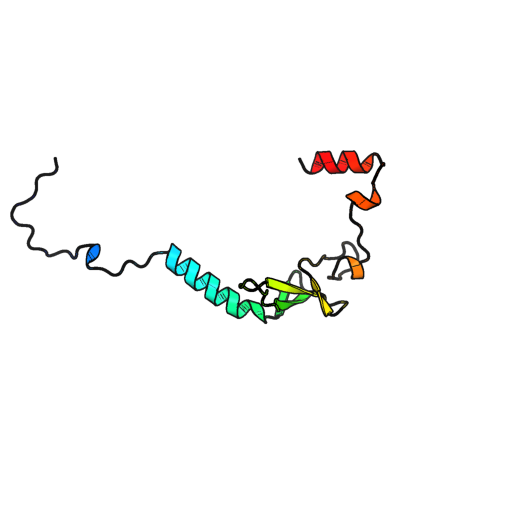 -2.364 -17.333 1.00 95.25 93 LEU A C 1
ATOM 746 O O . LEU A 1 93 ? 8.667 -1.309 -17.938 1.00 95.25 93 LEU A O 1
ATOM 750 N N . ASN A 1 94 ? 9.549 -3.193 -17.083 1.00 93.25 94 ASN A N 1
ATOM 751 C CA . ASN A 1 94 ? 10.940 -2.957 -17.466 1.00 93.25 94 ASN A CA 1
ATOM 752 C C . ASN A 1 94 ? 11.473 -1.563 -17.070 1.00 93.25 94 ASN A C 1
ATOM 754 O O . ASN A 1 94 ? 12.102 -0.866 -17.861 1.00 93.25 94 ASN A O 1
ATOM 758 N N . LEU A 1 95 ? 11.186 -1.137 -15.839 1.00 92.94 95 LEU A N 1
ATOM 759 C CA . LEU A 1 95 ? 11.567 0.183 -15.339 1.00 92.94 95 LEU A CA 1
ATOM 760 C C . LEU A 1 95 ? 12.944 0.149 -14.663 1.00 92.94 95 LEU A C 1
ATOM 762 O O . LEU A 1 95 ? 13.254 -0.745 -13.861 1.00 92.94 95 LEU A O 1
ATOM 766 N N . GLU A 1 96 ? 13.741 1.181 -14.918 1.00 91.12 96 GLU A N 1
ATOM 767 C CA . GLU A 1 96 ? 15.032 1.409 -14.272 1.00 91.12 96 GLU A CA 1
ATOM 768 C C . GLU A 1 96 ? 14.948 2.528 -13.237 1.00 91.12 96 GLU A C 1
ATOM 770 O O . GLU A 1 96 ? 14.143 3.448 -13.351 1.00 91.12 96 GLU A O 1
ATOM 775 N N . TYR A 1 97 ? 15.804 2.468 -12.220 1.00 89.19 97 TYR A N 1
ATOM 776 C CA . TYR A 1 97 ? 15.980 3.604 -11.324 1.00 89.19 97 TYR A CA 1
ATOM 777 C C . TYR A 1 97 ? 16.907 4.631 -11.969 1.00 89.19 97 TYR A C 1
ATOM 779 O O . TYR A 1 97 ? 17.986 4.263 -12.435 1.00 89.19 97 TYR A O 1
ATOM 787 N N . ASN A 1 98 ? 16.550 5.914 -11.887 1.00 85.06 98 ASN A N 1
ATOM 788 C CA . ASN A 1 98 ? 17.384 7.016 -12.384 1.00 85.06 98 ASN A CA 1
ATOM 789 C C . ASN A 1 98 ? 18.814 6.940 -11.837 1.00 85.06 98 ASN A C 1
ATOM 791 O O . ASN A 1 98 ? 19.771 7.007 -12.600 1.00 85.06 98 ASN A O 1
ATOM 795 N N . LYS A 1 99 ? 18.958 6.686 -10.526 1.00 84.38 99 LYS A N 1
ATOM 796 C CA . LYS A 1 99 ? 20.266 6.527 -9.863 1.00 84.38 99 LYS A CA 1
ATOM 797 C C . LYS A 1 99 ? 21.137 5.430 -10.481 1.00 84.38 99 LYS A C 1
ATOM 799 O O . LYS A 1 99 ? 22.354 5.514 -10.384 1.00 84.38 99 LYS A O 1
ATOM 804 N N . ARG A 1 100 ? 20.529 4.390 -11.065 1.00 87.50 100 ARG A N 1
ATOM 805 C CA . ARG A 1 100 ? 21.256 3.314 -11.749 1.00 87.50 100 ARG A CA 1
ATOM 806 C C . ARG A 1 100 ? 21.583 3.702 -13.188 1.00 87.50 100 ARG A C 1
ATOM 808 O O . ARG A 1 100 ? 22.717 3.511 -13.599 1.00 87.50 100 ARG A O 1
ATOM 815 N N . ARG A 1 101 ? 20.603 4.234 -13.923 1.00 88.25 101 ARG A N 1
ATOM 816 C CA . ARG A 1 101 ? 20.727 4.559 -15.350 1.00 88.25 101 ARG A CA 1
ATOM 817 C C . ARG A 1 101 ? 21.741 5.668 -15.624 1.00 88.25 101 ARG A C 1
ATOM 819 O O . ARG A 1 101 ? 22.541 5.533 -16.535 1.00 88.25 101 ARG A O 1
ATOM 826 N N . TYR A 1 102 ? 21.708 6.732 -14.828 1.00 89.44 102 TYR A N 1
ATOM 827 C CA . TYR A 1 102 ? 22.518 7.933 -15.050 1.00 89.44 102 TYR A CA 1
ATOM 828 C C . TYR A 1 102 ? 23.778 7.977 -14.180 1.00 89.44 102 TYR A C 1
ATOM 830 O O . TYR A 1 102 ? 24.383 9.030 -14.015 1.00 89.44 102 TYR A O 1
ATOM 838 N N . LYS A 1 103 ? 24.169 6.861 -13.553 1.00 86.81 103 LYS A N 1
ATOM 839 C CA . LYS A 1 103 ? 25.332 6.838 -12.657 1.00 86.81 103 LYS A CA 1
ATOM 840 C C . LYS A 1 103 ? 26.587 7.297 -13.415 1.00 86.81 103 LYS A C 1
ATOM 842 O O . LYS A 1 103 ? 26.989 6.639 -14.365 1.00 86.81 103 LYS A O 1
ATOM 847 N N . GLY A 1 104 ? 27.212 8.383 -12.954 1.00 87.06 104 GLY A N 1
ATOM 848 C CA . GLY A 1 104 ? 28.404 8.964 -13.589 1.00 87.06 104 GLY A CA 1
ATOM 849 C C . GLY A 1 104 ? 28.109 9.869 -14.790 1.00 87.06 104 GLY A C 1
ATOM 850 O O . GLY A 1 104 ? 29.039 10.252 -15.487 1.00 87.06 104 GLY A O 1
ATOM 851 N N . MET A 1 105 ? 26.838 10.200 -15.035 1.00 91.56 105 MET A N 1
ATOM 852 C CA . MET A 1 105 ? 26.402 11.137 -16.073 1.00 91.56 105 MET A CA 1
ATOM 853 C C . MET A 1 105 ? 25.888 12.438 -15.443 1.00 91.56 105 MET A C 1
ATOM 855 O O . MET A 1 1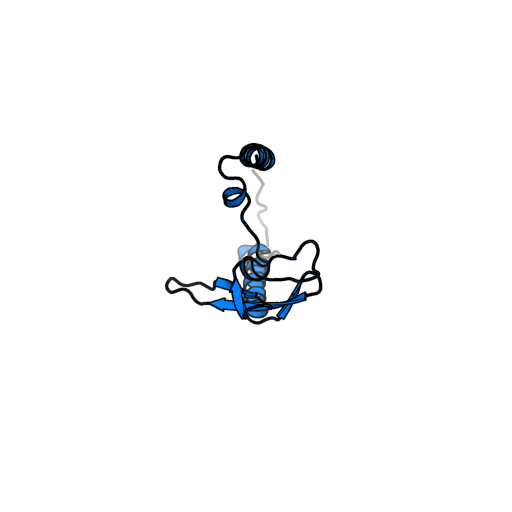05 ? 25.401 12.421 -14.304 1.00 91.56 105 MET A O 1
ATOM 859 N N . LEU A 1 106 ? 25.939 13.542 -16.195 1.00 88.25 106 LEU A N 1
ATOM 860 C CA . LEU A 1 106 ? 25.474 14.869 -15.759 1.00 88.25 106 LEU A CA 1
ATOM 861 C C . LEU A 1 106 ? 24.004 14.853 -15.320 1.00 88.25 106 LEU A C 1
ATOM 863 O O . LEU A 1 106 ? 23.623 15.504 -14.350 1.00 88.25 106 LEU A O 1
ATOM 867 N N . GLU A 1 107 ? 23.164 14.038 -15.959 1.00 86.44 107 GLU A N 1
ATOM 868 C CA . GLU A 1 107 ? 21.752 13.907 -15.600 1.00 86.44 107 GLU A CA 1
ATOM 869 C C . GLU A 1 107 ? 21.566 13.459 -14.146 1.00 86.44 107 GLU A C 1
ATOM 871 O O . GLU A 1 107 ? 20.579 13.827 -13.507 1.00 86.44 107 GLU A O 1
ATOM 876 N N . SER A 1 108 ? 22.507 12.689 -13.584 1.00 81.50 108 SER A N 1
ATOM 877 C CA . SER A 1 108 ? 22.416 12.276 -12.182 1.00 81.50 108 SER A CA 1
ATOM 878 C C . SER A 1 108 ? 22.567 13.423 -11.189 1.00 81.50 108 SER A C 1
ATOM 880 O O . SER A 1 108 ? 22.039 13.303 -10.083 1.00 81.50 108 SER A O 1
ATOM 882 N N . GLU A 1 109 ? 23.233 14.511 -11.568 1.00 82.19 109 GLU A N 1
ATOM 883 C CA . GLU A 1 109 ? 23.374 15.723 -10.757 1.00 82.19 109 GLU A CA 1
ATOM 884 C C . GLU A 1 109 ? 22.103 16.568 -10.858 1.00 82.19 109 GLU A C 1
ATOM 886 O O . GLU A 1 109 ? 21.485 16.859 -9.834 1.00 82.19 109 GLU A O 1
ATOM 891 N N . ILE A 1 110 ? 21.598 16.777 -12.080 1.00 81.44 110 ILE A N 1
ATOM 892 C CA . ILE A 1 110 ? 20.327 17.478 -12.349 1.00 81.44 110 ILE A CA 1
ATOM 893 C C . ILE A 1 110 ? 19.157 16.841 -11.575 1.00 81.44 110 ILE A C 1
ATOM 895 O O . ILE A 1 110 ? 18.285 17.525 -11.034 1.00 81.44 110 ILE A O 1
ATOM 899 N N . PHE A 1 111 ? 19.111 15.507 -11.496 1.00 77.50 111 PHE A N 1
ATOM 900 C CA . PHE A 1 111 ? 18.069 14.811 -10.734 1.00 77.50 111 PHE A CA 1
ATOM 901 C C . PHE A 1 111 ? 18.228 14.922 -9.213 1.00 77.50 111 PHE A C 1
ATOM 903 O O . PHE A 1 111 ? 17.228 14.772 -8.512 1.00 77.50 111 PHE A O 1
ATOM 910 N N . ARG A 1 112 ? 19.440 15.136 -8.685 1.00 71.94 112 ARG A N 1
ATOM 911 C CA . ARG A 1 112 ? 19.643 15.352 -7.242 1.00 71.94 112 ARG A CA 1
ATOM 912 C C . ARG A 1 112 ? 19.151 16.732 -6.826 1.00 71.94 112 ARG A C 1
ATOM 914 O O . ARG A 1 112 ? 18.502 16.834 -5.794 1.00 71.94 112 ARG A O 1
ATOM 921 N N . GLU A 1 113 ? 19.398 17.746 -7.649 1.00 75.00 113 GLU A N 1
ATOM 922 C CA . GLU A 1 113 ? 18.976 19.127 -7.387 1.00 75.00 113 GLU A CA 1
ATOM 923 C C . GLU A 1 113 ? 17.454 19.294 -7.394 1.00 75.00 113 GLU A C 1
ATOM 925 O O . GLU A 1 113 ? 16.923 20.048 -6.597 1.00 75.00 113 GLU A O 1
ATOM 930 N N . ARG A 1 114 ? 16.729 18.540 -8.231 1.00 68.94 114 ARG A N 1
ATOM 931 C CA . ARG A 1 114 ? 15.253 18.581 -8.290 1.00 68.94 114 ARG A CA 1
ATOM 932 C C . ARG A 1 114 ? 14.523 17.937 -7.103 1.00 68.94 114 ARG A C 1
ATOM 934 O O . ARG A 1 114 ? 13.301 18.038 -7.040 1.00 68.94 114 ARG A O 1
ATOM 941 N N . ILE A 1 115 ? 15.219 17.178 -6.254 1.00 60.62 115 ILE A N 1
ATOM 942 C CA . ILE A 1 115 ? 14.614 16.427 -5.135 1.00 60.62 115 ILE A CA 1
ATOM 943 C C . ILE A 1 115 ? 14.891 17.106 -3.777 1.00 60.62 115 ILE A C 1
ATOM 945 O O . ILE A 1 115 ? 14.261 16.734 -2.787 1.00 60.62 115 ILE A O 1
ATOM 949 N N . ASN A 1 116 ? 15.783 18.100 -3.742 1.00 48.16 116 ASN A N 1
ATOM 950 C CA . ASN A 1 116 ? 15.996 18.994 -2.599 1.00 48.16 116 ASN A CA 1
ATOM 951 C C . ASN A 1 116 ? 15.186 20.282 -2.766 1.00 48.16 116 ASN A C 1
ATOM 953 O O . ASN A 1 116 ? 14.822 20.855 -1.718 1.00 48.16 116 ASN A O 1
#

Nearest PDB structures (foldseek):
  7kzt-assembly1_L  TM=3.428E-01  e=3.597E+00  Homo sapiens
  7kzp-assembly1_M  TM=3.496E-01  e=6.363E+00  Homo sapiens
  1hbx-assembly1_A  TM=3.126E-01  e=6.780E+00  Homo sapiens
  2x5c-assembly2_B  TM=1.860E-01  e=1.481E+00  Pyrobaculum spherical virus

pLDDT: mean 83.63, std 10.54, range [48.16, 96.19]

Foldseek 3Di:
DDDDDPDPVCPDDDPVNDDDDDPVVVVVVVVVVVVVVQQADFDQDPNDTWGKHWDADPVGDIDIFIQFPQPRDTHNDWDQAPPDRDIGDCVSNVHDDPCVPQPVHPVNVVVVVVVD

Sequence (116 aa):
MKSIAINDLGEKYLTEQCQKIKVSEFIAKLKNQLKSVIFNSEIKLLGFSIKVVNTEPNYGGKRMWFECPLCGRRKGVLYKHPIKEKIGCRQCLNLEYNKRRYKGMLESEIFRERIN

Mean predicted aligned error: 10.92 Å

Organism: NCBI:txid1802579

Radius of gyration: 26.54 Å; Cα contacts (8 Å, |Δi|>4): 113; chains: 1; bounding box: 57×46×72 Å

Secondary structure (DSSP, 8-state):
-PPPPTT----S--TTTS----HHHHHHHHHHHHHHHHTT-EEEETTEEEEEEEE--TTSS-EEEEEPTTT--EES--EE-SSSS-EE-TTTTT---HHHHTTTSTHHHHHHHTT-

Solvent-accessible surface area (backbone atoms only — not comparable to full-atom values): 7483 Å² total; per-residue (Å²): 131,87,83,80,70,93,77,75,85,66,90,64,84,54,78,85,80,46,88,82,82,51,69,68,61,50,51,53,52,50,53,56,55,50,51,63,61,50,44,73,32,74,41,77,54,98,89,39,81,39,45,33,42,66,46,75,49,97,88,62,68,74,48,74,26,37,38,23,85,79,72,70,46,78,32,88,61,74,44,72,48,92,82,55,99,45,63,24,32,54,73,83,67,70,60,77,56,64,78,68,76,29,62,95,40,73,64,46,54,59,56,53,64,76,74,110